Protein AF-A0A3S3NG67-F1 (afdb_monomer)

Sequence (173 aa):
MVKFAAGLSKESIVDVQGVVKVPLLPIKSTTQEEGETLVSVGQDIRLNNRVLDLRTPANQRIFDIESQVGIMFVQFLSSEGFAMIHTPKIIASLSEGGSAVFEVNYLGQLAYPAQSPQLHKQITICGGHRRVFEIGAVYRAEDSYTHRHLCEFTGLDVEMEIKEHYFEVKWKT

InterPro domains:
  IPR004364 Aminoacyl-tRNA synthetase, class II (D/K/N) [PF00152] (43-164)
  IPR004523 Aspartate-tRNA synthetase, type 2 [PTHR43450] (33-169)
  IPR012340 Nucleic acid-binding, OB-fold [G3DSA:2.40.50.140] (1-46)
  IPR045864 Class II Aminoacyl-tRNA synthetase/Biotinyl protein ligase (BPL) and lipoyl protein ligase (LPL) [G3DSA:3.30.930.10] (47-170)
  IPR045864 Class II Aminoacyl-tRNA synthetase/Biotinyl protein ligase (BPL) and lipoyl protein ligase (LPL) [SSF55681] (43-165)

Foldseek 3Di:
DVVVVVPDDPPDDDDDDDDDDDDPDDDDVDPDDDDDDDDDDDPVVCVVVVVVNCPDPVNVVVVVVVVVVVVVLCVVLVVVVAAEDDDDQKALDAPDPDFDWDWDCDVNHIITGAQDCVVVQVVVVVVVGFKYWYWDKHAHRPPDDDPPDDRIDIDTGIDGDDDPDPVVVVDPD

Radius of gyration: 24.42 Å; Cα contacts (8 Å, |Δi|>4): 159; chains: 1; bounding box: 47×48×68 Å

pLDDT: mean 90.21, std 10.95, range [42.41, 98.38]

Organism: NCBI:txid337451

Solvent-accessible surface area (backbone atoms only — not comparable to full-atom values): 11196 Å² total; per-residue (Å²): 107,71,71,56,66,74,63,58,62,86,92,64,88,79,92,82,89,85,81,93,75,86,68,96,61,87,65,61,92,46,102,55,68,86,80,76,93,67,89,85,77,59,67,69,62,40,62,77,41,39,80,64,49,48,70,39,70,68,47,47,50,52,52,53,52,55,51,48,53,54,51,51,53,54,52,54,41,48,76,72,65,34,42,80,56,86,74,83,52,70,32,82,63,86,90,64,90,92,64,59,72,55,81,40,83,54,91,90,37,74,28,25,61,34,63,58,66,61,68,59,49,52,51,43,39,77,71,69,44,56,33,38,32,37,75,44,80,27,38,45,47,62,97,55,96,49,101,85,52,63,53,63,46,78,42,82,45,75,48,66,73,70,90,86,49,76,55,67,79,79,41,90,124

Nearest PDB structures (foldseek):
  1asz-assembly1_B  TM=9.779E-01  e=8.725E-13  unclassified
  1b8a-assembly1_B  TM=9.559E-01  e=2.516E-10  Thermococcus kodakarensis KOD1
  3nen-assembly1_B  TM=9.530E-01  e=2.680E-10  Thermococcus kodakarensis
  6hcv-assembly1_B  TM=8.569E-01  e=7.933E-07  Plasmodium falciparum 3D7
  6l3y-assembly1_A  TM=7.972E-01  e=1.915E-06  Plasmodium falciparum 3D7

Mean predicted aligned error: 6.85 Å

Secondary structure (DSSP, 8-state):
-HHHHTTPPTT------------SS--TTSSSSPPP-PPP--HHHHHHTHHHHTTSHHHHHHHHHHHHHHHHHHHHHHHTTPEE----SEESS-SSTTS----EEETTEEEEE-S-SHHHHHHHHHTT-SEEEEEEEEE--S---STT--SEEEEEEEEE--SS-THHHHS--

Structure (mmCIF, N/CA/C/O backbone):
data_AF-A0A3S3NG67-F1
#
_entry.id   AF-A0A3S3NG67-F1
#
loop_
_atom_site.group_PDB
_atom_site.id
_atom_site.type_symbol
_atom_site.label_atom_id
_atom_site.label_alt_id
_atom_site.label_comp_id
_atom_site.label_asym_id
_atom_site.label_entity_id
_atom_site.label_seq_id
_atom_site.pdbx_PDB_ins_code
_atom_site.Cartn_x
_atom_site.Cartn_y
_atom_site.Cartn_z
_atom_site.occupancy
_atom_site.B_iso_or_equiv
_atom_site.auth_seq_id
_atom_site.auth_comp_id
_atom_site.auth_asym_id
_atom_site.auth_atom_id
_atom_site.pdbx_PDB_model_num
ATOM 1 N N . MET A 1 1 ? 13.871 3.401 -43.386 1.00 80.12 1 MET A N 1
ATOM 2 C CA . MET A 1 1 ? 13.008 2.771 -42.361 1.00 80.12 1 MET A CA 1
ATOM 3 C C . MET A 1 1 ? 13.791 1.844 -41.429 1.00 80.12 1 MET A C 1
ATOM 5 O O . MET A 1 1 ? 13.853 2.141 -40.248 1.00 80.12 1 MET A O 1
ATOM 9 N N . VAL A 1 2 ? 14.473 0.801 -41.924 1.00 89.81 2 VAL A N 1
ATOM 10 C CA . VAL A 1 2 ? 15.243 -0.142 -41.072 1.00 89.81 2 VAL A CA 1
ATOM 11 C C . VAL A 1 2 ? 16.314 0.550 -40.212 1.00 89.81 2 VAL A C 1
ATOM 13 O O . VAL A 1 2 ? 16.400 0.299 -39.016 1.00 89.81 2 VAL A O 1
ATOM 16 N N . LYS A 1 3 ? 17.067 1.501 -40.786 1.00 92.81 3 LYS A N 1
ATOM 17 C CA . LYS A 1 3 ? 18.071 2.297 -40.051 1.00 92.81 3 LYS A CA 1
ATOM 18 C C . LYS A 1 3 ? 17.473 3.150 -38.920 1.00 92.81 3 LYS A C 1
ATOM 20 O O . LYS A 1 3 ? 18.146 3.377 -37.927 1.00 92.81 3 LYS A O 1
ATOM 25 N N . PHE A 1 4 ? 16.227 3.611 -39.071 1.00 93.56 4 PHE A N 1
ATOM 26 C CA . PHE A 1 4 ? 15.524 4.363 -38.026 1.00 93.56 4 PHE A CA 1
ATOM 27 C C . PHE A 1 4 ? 15.127 3.437 -36.874 1.00 93.56 4 PHE A C 1
ATOM 29 O O . PHE A 1 4 ? 15.458 3.727 -35.733 1.00 93.56 4 PHE A O 1
ATOM 36 N N . ALA A 1 5 ? 14.513 2.288 -37.181 1.00 91.31 5 ALA A N 1
ATOM 37 C CA . ALA A 1 5 ? 14.126 1.306 -36.168 1.00 91.31 5 ALA A CA 1
ATOM 38 C C . ALA A 1 5 ? 15.334 0.798 -35.359 1.00 91.31 5 ALA A C 1
ATOM 40 O O . ALA A 1 5 ? 15.264 0.706 -34.139 1.00 91.31 5 ALA A O 1
ATOM 41 N N . ALA A 1 6 ? 16.467 0.543 -36.023 1.00 92.19 6 ALA A N 1
ATOM 42 C CA . ALA A 1 6 ? 17.709 0.140 -35.360 1.00 92.19 6 ALA A CA 1
ATOM 43 C C . ALA A 1 6 ? 18.355 1.253 -34.509 1.00 92.19 6 ALA A C 1
ATOM 45 O O . ALA A 1 6 ? 19.213 0.963 -33.680 1.00 92.19 6 ALA A O 1
ATOM 46 N N . GLY A 1 7 ? 17.977 2.516 -34.730 1.00 94.19 7 GLY A N 1
ATOM 47 C CA . GLY A 1 7 ? 18.490 3.680 -34.007 1.00 94.19 7 GLY A CA 1
ATOM 48 C C . GLY A 1 7 ? 17.598 4.152 -32.858 1.00 94.19 7 GLY A C 1
ATOM 49 O O . GLY A 1 7 ? 17.908 5.177 -32.256 1.00 94.19 7 GLY A O 1
ATOM 50 N N . LEU A 1 8 ? 16.495 3.454 -32.567 1.00 94.75 8 LEU A N 1
ATOM 51 C CA . LEU A 1 8 ? 15.625 3.794 -31.444 1.00 94.75 8 LEU A CA 1
ATOM 52 C C . LEU A 1 8 ? 16.382 3.625 -30.125 1.00 94.75 8 LEU A C 1
ATOM 54 O O . LEU A 1 8 ? 17.021 2.598 -29.881 1.00 94.75 8 LEU A O 1
ATOM 58 N N . SER A 1 9 ? 16.289 4.625 -29.250 1.00 95.88 9 SER A N 1
ATOM 59 C CA . SER A 1 9 ? 16.766 4.472 -27.881 1.00 95.88 9 SER A CA 1
ATOM 60 C C . SER A 1 9 ? 15.927 3.415 -27.163 1.00 95.88 9 SER A C 1
ATOM 62 O O . SER A 1 9 ? 14.706 3.337 -27.343 1.00 95.88 9 SER A O 1
ATOM 64 N N . LYS A 1 10 ? 16.590 2.604 -26.329 1.00 91.56 10 LYS A N 1
ATOM 65 C CA . LYS A 1 10 ? 15.913 1.654 -25.437 1.00 91.56 10 LYS A CA 1
ATOM 66 C C . LYS A 1 10 ? 14.879 2.398 -24.592 1.00 91.56 10 LYS A C 1
ATOM 68 O O . LYS A 1 10 ? 15.080 3.570 -24.282 1.00 91.56 10 LYS A O 1
ATOM 73 N N . GLU A 1 11 ? 13.800 1.709 -24.230 1.00 91.50 11 GLU A N 1
ATOM 74 C CA . GLU A 1 11 ? 12.671 2.261 -23.465 1.00 91.50 11 GLU A CA 1
ATOM 75 C C . GLU A 1 11 ? 11.794 3.293 -24.202 1.00 91.50 11 GLU A C 1
ATOM 77 O O . GLU A 1 11 ? 10.839 3.799 -23.608 1.00 91.50 11 GLU A O 1
ATOM 82 N N . SER A 1 12 ? 12.063 3.594 -25.481 1.00 95.00 12 SER A N 1
ATOM 83 C CA . SER A 1 12 ? 11.156 4.414 -26.295 1.00 95.00 12 SER A CA 1
ATOM 84 C C . SER A 1 12 ? 9.815 3.715 -26.496 1.00 95.00 12 SER A C 1
ATOM 86 O O . SER A 1 12 ? 9.763 2.554 -26.901 1.00 95.00 12 SER A O 1
ATOM 88 N N . ILE A 1 13 ? 8.727 4.449 -26.275 1.00 94.56 13 ILE A N 1
ATOM 89 C CA . ILE A 1 13 ? 7.376 3.999 -26.614 1.00 94.56 13 ILE A CA 1
ATOM 90 C C . ILE A 1 13 ? 7.152 4.282 -28.102 1.00 94.56 13 ILE A C 1
ATOM 92 O O . ILE A 1 13 ? 7.376 5.404 -28.557 1.00 94.56 13 ILE A O 1
ATOM 96 N N . VAL A 1 14 ? 6.751 3.262 -28.860 1.00 96.06 14 VAL A N 1
ATOM 97 C CA . VAL A 1 14 ? 6.554 3.351 -30.312 1.00 96.06 14 VAL A CA 1
ATOM 98 C C . VAL A 1 14 ? 5.240 2.706 -30.731 1.00 96.06 14 VAL A C 1
ATOM 100 O O . VAL A 1 14 ? 4.899 1.621 -30.262 1.00 96.06 14 VAL A O 1
ATOM 103 N N . ASP A 1 15 ? 4.550 3.344 -31.672 1.00 96.31 15 ASP A N 1
ATOM 104 C CA . ASP A 1 15 ? 3.399 2.755 -32.351 1.00 96.31 15 ASP A CA 1
ATOM 105 C C . ASP A 1 15 ? 3.881 1.902 -33.530 1.00 96.31 15 ASP A C 1
ATOM 107 O O . ASP A 1 15 ? 4.646 2.363 -34.384 1.00 96.31 15 ASP A O 1
ATOM 111 N N . VAL A 1 16 ? 3.446 0.640 -33.584 1.00 94.38 16 VAL A N 1
ATOM 112 C CA . VAL A 1 16 ? 3.869 -0.325 -34.609 1.00 94.38 16 VAL A CA 1
ATOM 113 C C . VAL A 1 16 ? 2.654 -0.878 -35.344 1.00 94.38 16 VAL A C 1
ATOM 115 O O . VAL A 1 16 ? 1.786 -1.507 -34.746 1.00 94.38 16 VAL A O 1
ATOM 118 N N . GLN A 1 17 ? 2.625 -0.704 -36.667 1.00 96.12 17 GLN A N 1
ATOM 119 C CA . GLN A 1 17 ? 1.658 -1.351 -37.555 1.00 96.12 17 GLN A CA 1
ATOM 120 C C . GLN A 1 17 ? 2.339 -2.497 -38.316 1.00 96.12 17 GLN A C 1
ATOM 122 O O . GLN A 1 17 ? 3.382 -2.304 -38.941 1.00 96.12 17 GLN A O 1
ATOM 127 N N . GLY A 1 18 ? 1.750 -3.695 -38.286 1.00 94.62 18 GLY A N 1
ATOM 128 C CA . GLY A 1 18 ? 2.317 -4.878 -38.934 1.00 94.62 18 GLY A CA 1
ATOM 129 C C . GLY A 1 18 ? 1.342 -6.053 -39.015 1.00 94.62 18 GLY A C 1
ATOM 130 O O . GLY A 1 18 ? 0.181 -5.939 -38.632 1.00 94.62 18 GLY A O 1
ATOM 131 N N . VAL A 1 19 ? 1.823 -7.191 -39.524 1.00 95.75 19 VAL A N 1
ATOM 132 C CA . VAL A 1 19 ? 1.049 -8.438 -39.655 1.00 95.75 19 VAL A CA 1
ATOM 133 C C . VAL A 1 19 ? 1.555 -9.459 -38.638 1.00 95.75 19 VAL A C 1
ATOM 135 O O . VAL A 1 19 ? 2.746 -9.769 -38.622 1.00 95.75 19 VAL A O 1
ATOM 138 N N . VAL A 1 20 ? 0.654 -10.014 -37.824 1.00 93.81 20 VAL A N 1
ATOM 139 C CA . VAL A 1 20 ? 0.975 -11.089 -36.872 1.00 93.81 20 VAL A CA 1
ATOM 140 C C . VAL A 1 20 ? 1.242 -12.389 -37.637 1.00 93.81 20 VAL A C 1
ATOM 142 O O . VAL A 1 20 ? 0.420 -12.815 -38.448 1.00 93.81 20 VAL A O 1
ATOM 145 N N . LYS A 1 21 ? 2.391 -13.028 -37.388 1.00 92.19 21 LYS A N 1
ATOM 146 C CA . LYS A 1 21 ? 2.768 -14.322 -37.979 1.00 92.19 21 LYS A CA 1
ATOM 147 C C . LYS A 1 21 ? 3.294 -15.270 -36.908 1.00 92.19 21 LYS A C 1
ATOM 149 O O . LYS A 1 21 ? 4.047 -14.852 -36.034 1.00 92.19 21 LYS A O 1
ATOM 154 N N . VAL A 1 22 ? 2.931 -16.546 -37.018 1.00 90.31 22 VAL A N 1
ATOM 155 C CA . VAL A 1 22 ? 3.460 -17.607 -36.153 1.00 90.31 22 VAL A CA 1
ATOM 156 C C . VAL A 1 22 ? 4.870 -17.970 -36.630 1.00 90.31 22 VAL A C 1
ATOM 158 O O . VAL A 1 22 ? 5.036 -18.289 -37.813 1.00 90.31 22 VAL A O 1
ATOM 161 N N . PRO A 1 23 ? 5.896 -17.893 -35.766 1.00 88.50 23 PRO A N 1
ATOM 162 C CA . PRO A 1 23 ? 7.245 -18.281 -36.142 1.00 88.50 23 PRO A CA 1
ATOM 163 C C . PRO A 1 23 ? 7.354 -19.808 -36.247 1.00 88.50 23 PRO A C 1
ATOM 165 O O . PRO A 1 23 ? 6.677 -20.545 -35.536 1.00 88.50 23 PRO A O 1
ATOM 168 N N . LEU A 1 24 ? 8.234 -20.290 -37.127 1.00 90.38 24 LEU A N 1
ATOM 169 C CA . LEU A 1 24 ? 8.494 -21.729 -37.285 1.00 90.38 24 LEU A CA 1
ATOM 170 C C . LEU A 1 24 ? 9.240 -22.332 -36.084 1.00 90.38 24 LEU A C 1
ATOM 172 O O . LEU A 1 24 ? 9.139 -23.529 -35.839 1.00 90.38 24 LEU A O 1
ATOM 176 N N . LEU A 1 25 ? 9.994 -21.507 -35.353 1.00 88.69 25 LEU A N 1
ATOM 177 C CA . LEU A 1 25 ? 10.736 -21.876 -34.150 1.00 88.69 25 LEU A CA 1
ATOM 178 C C . LEU A 1 25 ? 10.350 -20.928 -33.000 1.00 88.69 25 LEU A C 1
ATOM 180 O O . LEU A 1 25 ? 10.155 -19.736 -33.260 1.00 88.69 25 LEU A O 1
ATOM 184 N N . PRO A 1 26 ? 10.270 -21.406 -31.744 1.00 84.38 26 PRO A N 1
ATOM 185 C CA . PRO A 1 26 ? 10.028 -20.547 -30.585 1.00 84.38 26 PRO A CA 1
ATOM 186 C C . PRO A 1 26 ? 11.089 -19.446 -30.429 1.00 84.38 26 PRO A C 1
ATOM 188 O O . PRO A 1 26 ? 12.283 -19.683 -30.627 1.00 84.38 26 PRO A O 1
ATOM 191 N N . ILE A 1 27 ? 10.660 -18.239 -30.048 1.00 82.69 27 ILE A N 1
ATOM 192 C CA . ILE A 1 27 ? 11.549 -17.093 -29.808 1.00 82.69 27 ILE A CA 1
ATOM 193 C C . ILE A 1 27 ? 11.870 -17.010 -28.312 1.00 82.69 27 ILE A C 1
ATOM 195 O O . ILE A 1 27 ? 11.086 -16.477 -27.527 1.00 82.69 27 ILE A O 1
ATOM 199 N N . LYS A 1 28 ? 13.057 -17.493 -27.941 1.00 78.44 28 LYS A N 1
ATOM 200 C CA . LYS A 1 28 ? 13.509 -17.660 -26.547 1.00 78.44 28 LYS A CA 1
ATOM 201 C C . LYS A 1 28 ? 13.732 -16.368 -25.749 1.00 78.44 28 LYS A C 1
ATOM 203 O O . LYS A 1 28 ? 13.807 -16.410 -24.535 1.00 78.44 28 LYS A O 1
ATOM 208 N N . SER A 1 29 ? 13.875 -15.217 -26.409 1.00 75.56 29 SER A N 1
ATOM 209 C CA . SER A 1 29 ? 14.126 -13.922 -25.748 1.00 75.56 29 SER A CA 1
ATOM 210 C C . SER A 1 29 ? 12.852 -13.175 -25.336 1.00 75.56 29 SER A C 1
ATOM 212 O O . SER A 1 29 ? 12.917 -12.028 -24.894 1.00 75.56 29 SER A O 1
ATOM 214 N N . THR A 1 30 ? 11.687 -13.790 -25.536 1.00 76.94 30 THR A N 1
ATOM 215 C CA . THR A 1 30 ? 10.386 -13.224 -25.161 1.00 76.94 30 THR A CA 1
ATOM 216 C C . THR A 1 30 ? 9.876 -13.894 -23.888 1.00 76.94 30 THR A C 1
ATOM 218 O O . THR A 1 30 ? 10.576 -14.700 -23.295 1.00 76.94 30 THR A O 1
ATOM 221 N N . THR A 1 31 ? 8.669 -13.565 -23.429 1.00 70.25 31 THR A N 1
ATOM 222 C CA . THR A 1 31 ? 8.071 -14.049 -22.166 1.00 70.25 31 THR A CA 1
ATOM 223 C C . THR A 1 31 ? 7.903 -15.574 -22.050 1.00 70.25 31 THR A C 1
ATOM 225 O O . THR A 1 31 ? 7.297 -16.045 -21.089 1.00 70.25 31 THR A O 1
ATOM 228 N N . GLN A 1 32 ? 8.428 -16.349 -23.000 1.00 51.22 32 GLN A N 1
ATOM 229 C CA . GLN A 1 32 ? 8.512 -17.798 -22.951 1.00 51.22 32 GLN A CA 1
ATOM 230 C C . GLN A 1 32 ? 9.988 -18.226 -22.876 1.00 51.22 32 GLN A C 1
ATOM 232 O O . GLN A 1 32 ? 10.681 -18.192 -23.889 1.00 51.22 32 GLN A O 1
ATOM 237 N N . GLU A 1 33 ? 10.392 -18.662 -21.672 1.00 60.56 33 GLU A N 1
ATOM 238 C CA . GLU A 1 33 ? 11.600 -19.433 -21.283 1.00 60.56 33 GLU A CA 1
ATOM 239 C C . GLU A 1 33 ? 12.667 -18.748 -20.394 1.00 60.56 33 GLU A C 1
ATOM 241 O O . GLU A 1 33 ? 12.672 -17.536 -20.182 1.00 60.56 33 GLU A O 1
ATOM 246 N N . GLU A 1 34 ? 13.480 -19.614 -19.761 1.00 51.75 34 GLU A N 1
ATOM 247 C CA . GLU A 1 34 ? 14.347 -19.396 -18.591 1.00 51.75 34 GLU A CA 1
ATOM 248 C C . GLU A 1 34 ? 15.406 -18.302 -18.783 1.00 51.75 34 GLU A C 1
ATOM 250 O O . GLU A 1 34 ? 16.140 -18.266 -19.771 1.00 51.75 34 GLU A O 1
ATOM 255 N N . GLY A 1 35 ? 15.490 -17.411 -17.790 1.00 56.72 35 GLY A N 1
ATOM 256 C CA . GLY A 1 35 ? 16.359 -16.241 -17.816 1.00 56.72 35 GLY A CA 1
ATOM 257 C C . GLY A 1 35 ? 17.844 -16.578 -17.679 1.00 56.72 35 GLY A C 1
ATOM 258 O O . GLY A 1 35 ? 18.248 -17.364 -16.825 1.00 56.72 35 GLY A O 1
ATOM 259 N N . GLU A 1 36 ? 18.664 -15.913 -18.490 1.00 60.56 36 GLU A N 1
ATOM 260 C CA . GLU A 1 36 ? 20.113 -15.859 -18.307 1.00 60.56 36 GLU A CA 1
ATOM 261 C C . GLU A 1 36 ? 20.469 -15.127 -17.001 1.00 60.56 36 GLU A C 1
ATOM 263 O O . GLU A 1 36 ? 19.776 -14.201 -16.571 1.00 60.56 36 GLU A O 1
ATOM 268 N N . THR A 1 37 ? 21.584 -15.508 -16.373 1.00 58.00 37 THR A N 1
ATOM 269 C CA . THR A 1 37 ? 22.108 -14.806 -15.196 1.00 58.00 37 THR A CA 1
ATOM 270 C C . THR A 1 37 ? 22.557 -13.398 -15.587 1.00 58.00 37 THR A C 1
ATOM 272 O O . THR A 1 37 ? 23.619 -13.209 -16.180 1.00 58.00 37 THR A O 1
ATOM 275 N N . LEU A 1 38 ? 21.748 -12.399 -15.242 1.00 67.81 38 LEU A N 1
ATOM 276 C CA . LEU A 1 38 ? 22.050 -10.990 -15.474 1.00 67.81 38 LEU A CA 1
ATOM 277 C C . LEU A 1 38 ? 22.879 -10.392 -14.331 1.00 67.81 38 LEU A C 1
ATOM 279 O O . LEU A 1 38 ? 22.894 -10.888 -13.203 1.00 67.81 38 LEU A O 1
ATOM 283 N N . VAL A 1 39 ? 23.549 -9.277 -14.627 1.00 78.25 39 VAL A N 1
ATOM 284 C CA . VAL A 1 39 ? 24.220 -8.451 -13.616 1.00 78.25 39 VAL A CA 1
ATOM 285 C C . VAL A 1 39 ? 23.191 -7.987 -12.583 1.00 78.25 39 VAL A C 1
ATOM 287 O O . VAL A 1 39 ? 22.161 -7.412 -12.934 1.00 78.25 39 VAL A O 1
ATOM 290 N N . SER A 1 40 ? 23.483 -8.221 -11.304 1.00 85.00 40 SER A N 1
ATOM 291 C CA . SER A 1 40 ? 22.639 -7.762 -10.201 1.00 85.00 40 SER A CA 1
ATOM 292 C C . SER A 1 40 ? 22.880 -6.278 -9.913 1.00 85.00 40 SER A C 1
ATOM 294 O O . SER A 1 40 ? 24.024 -5.830 -9.838 1.00 85.00 40 SER A O 1
ATOM 296 N N . VAL A 1 41 ? 21.798 -5.518 -9.735 1.00 91.06 41 VAL A N 1
ATOM 297 C CA . VAL A 1 41 ? 21.831 -4.097 -9.360 1.00 91.06 41 VAL A CA 1
ATOM 298 C C . VAL A 1 41 ? 21.419 -3.965 -7.894 1.00 91.06 41 VAL A C 1
ATOM 300 O O . VAL A 1 41 ? 20.399 -4.521 -7.483 1.00 91.06 41 VAL A O 1
ATOM 303 N N . GLY A 1 42 ? 22.198 -3.217 -7.107 1.00 94.62 42 GLY A N 1
ATOM 304 C CA . GLY A 1 42 ? 21.932 -3.000 -5.681 1.00 94.62 42 GLY A CA 1
ATOM 305 C C . GLY A 1 42 ? 20.583 -2.322 -5.412 1.00 94.62 42 GLY A C 1
ATOM 306 O O . GLY A 1 42 ? 20.127 -1.491 -6.200 1.00 94.62 42 GLY A O 1
ATOM 307 N N . GLN A 1 43 ? 19.952 -2.664 -4.285 1.00 93.25 43 GLN A N 1
ATOM 308 C CA . GLN A 1 43 ? 18.604 -2.202 -3.933 1.00 93.25 43 GLN A CA 1
ATOM 309 C C . GLN A 1 43 ? 18.497 -0.673 -3.857 1.00 93.25 43 GLN A C 1
ATOM 311 O O . GLN A 1 43 ? 17.562 -0.118 -4.423 1.00 93.25 43 GLN A O 1
ATOM 316 N N . ASP A 1 44 ? 19.475 0.016 -3.268 1.00 95.50 44 ASP A N 1
ATOM 317 C CA . ASP A 1 44 ? 19.446 1.481 -3.144 1.00 95.50 44 ASP A CA 1
ATOM 318 C C . ASP A 1 44 ? 19.439 2.180 -4.508 1.00 95.50 44 ASP A C 1
ATOM 320 O O . ASP A 1 44 ? 18.690 3.128 -4.730 1.00 95.50 44 ASP A O 1
ATOM 324 N N . ILE A 1 45 ? 20.213 1.673 -5.475 1.00 96.62 45 ILE A N 1
ATOM 325 C CA . ILE A 1 45 ? 20.234 2.211 -6.844 1.00 96.62 45 ILE A CA 1
ATOM 326 C C . ILE A 1 45 ? 18.875 1.997 -7.517 1.00 96.62 45 ILE A C 1
ATOM 328 O O . ILE A 1 45 ? 18.384 2.887 -8.216 1.00 96.62 45 ILE A O 1
ATOM 332 N N . ARG A 1 46 ? 18.255 0.832 -7.289 1.00 96.44 46 ARG A N 1
ATOM 333 C CA . ARG A 1 46 ? 16.921 0.506 -7.809 1.00 96.44 46 ARG A CA 1
ATOM 334 C C . ARG A 1 46 ? 15.848 1.413 -7.207 1.00 96.44 46 ARG A C 1
ATOM 336 O O . ARG A 1 46 ? 15.009 1.907 -7.951 1.00 96.44 46 ARG A O 1
ATOM 343 N N . LEU A 1 47 ? 15.901 1.682 -5.901 1.00 96.44 47 LEU A N 1
ATOM 344 C CA . LEU A 1 47 ? 14.970 2.583 -5.213 1.00 96.44 47 LEU A CA 1
ATOM 345 C C . LEU A 1 47 ? 15.176 4.049 -5.624 1.00 96.44 47 LEU A C 1
ATOM 347 O O . LEU A 1 47 ? 14.200 4.739 -5.903 1.00 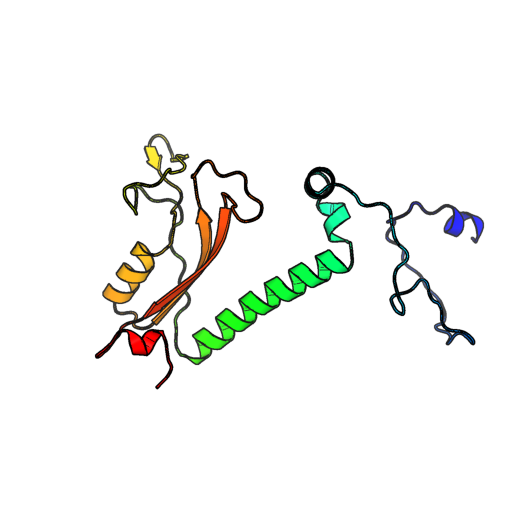96.44 47 LEU A O 1
ATOM 351 N N . ASN A 1 48 ? 16.420 4.503 -5.790 1.00 97.81 48 ASN A N 1
ATOM 352 C CA . ASN A 1 48 ? 16.719 5.842 -6.314 1.00 97.81 48 ASN A CA 1
ATOM 353 C C . ASN A 1 48 ? 16.219 6.040 -7.757 1.00 97.81 48 ASN A C 1
ATOM 355 O O . ASN A 1 48 ? 15.923 7.160 -8.164 1.00 97.81 48 ASN A O 1
ATOM 359 N N . ASN A 1 49 ? 16.094 4.956 -8.530 1.00 97.38 49 ASN A N 1
ATOM 360 C CA . ASN A 1 49 ? 15.594 4.958 -9.909 1.00 97.38 49 ASN A CA 1
ATOM 361 C C . ASN A 1 49 ? 14.283 4.167 -10.040 1.00 97.38 49 ASN A C 1
ATOM 363 O O . ASN A 1 49 ? 14.060 3.470 -11.038 1.00 97.38 49 ASN A O 1
ATOM 367 N N . ARG A 1 50 ? 13.404 4.268 -9.031 1.00 97.00 50 ARG A N 1
ATOM 368 C CA . ARG A 1 50 ? 12.231 3.391 -8.888 1.00 97.00 50 ARG A CA 1
ATOM 369 C C . ARG A 1 50 ? 11.329 3.362 -10.119 1.00 97.00 50 ARG A C 1
ATOM 371 O O . ARG A 1 50 ? 10.824 2.302 -10.462 1.00 97.00 50 ARG A O 1
ATOM 378 N N . VAL A 1 51 ? 11.176 4.482 -10.827 1.00 97.44 51 VAL A N 1
ATOM 379 C CA . VAL A 1 51 ? 10.358 4.568 -12.053 1.00 97.44 51 VAL A CA 1
ATOM 380 C C . VAL A 1 51 ? 10.801 3.562 -13.121 1.00 97.44 51 VAL A C 1
ATOM 382 O O . VAL A 1 51 ? 9.955 2.948 -13.768 1.00 97.44 51 VAL A O 1
ATOM 385 N N . LEU A 1 52 ? 12.111 3.377 -13.306 1.00 95.12 52 LEU A N 1
ATOM 386 C CA . LEU A 1 52 ? 12.645 2.407 -14.262 1.00 95.12 52 LEU A CA 1
ATOM 387 C C . LEU A 1 52 ? 12.553 0.984 -13.702 1.00 95.12 52 LEU A C 1
ATOM 389 O O . LEU A 1 52 ? 12.122 0.071 -14.400 1.00 95.12 52 LEU A O 1
ATOM 393 N N . ASP A 1 53 ? 12.906 0.805 -12.428 1.00 95.38 53 ASP A N 1
ATOM 394 C CA . ASP A 1 53 ? 12.871 -0.496 -11.755 1.00 95.38 53 ASP A CA 1
ATOM 395 C C . ASP A 1 53 ? 11.463 -1.121 -11.753 1.00 95.38 53 ASP A C 1
ATOM 397 O O . ASP A 1 53 ? 11.305 -2.329 -11.964 1.00 95.38 53 ASP A O 1
ATOM 401 N N . LEU A 1 54 ? 10.422 -0.299 -11.593 1.00 95.62 54 LEU A N 1
ATOM 402 C CA . LEU A 1 54 ? 9.024 -0.725 -11.637 1.00 95.62 54 LEU A CA 1
ATOM 403 C C . LEU A 1 54 ? 8.618 -1.352 -12.971 1.00 95.62 54 LEU A C 1
ATOM 405 O O . LEU A 1 54 ? 7.670 -2.127 -12.986 1.00 95.62 54 LEU A O 1
ATOM 409 N N . ARG A 1 55 ? 9.317 -1.079 -14.079 1.00 93.62 55 ARG A N 1
ATOM 410 C CA . ARG A 1 55 ? 8.998 -1.657 -15.398 1.00 93.62 55 ARG A CA 1
ATOM 411 C C . ARG A 1 55 ? 9.406 -3.120 -15.534 1.00 93.62 55 ARG A C 1
ATOM 413 O O . ARG A 1 55 ? 8.991 -3.786 -16.479 1.00 93.62 55 ARG A O 1
ATOM 420 N N . THR A 1 56 ? 10.226 -3.630 -14.615 1.00 91.38 56 THR A N 1
ATOM 421 C CA . THR A 1 56 ? 10.637 -5.036 -14.646 1.00 91.38 56 THR A CA 1
ATOM 422 C C . THR A 1 56 ? 9.425 -5.955 -14.439 1.00 91.38 56 THR A C 1
ATOM 424 O O . THR A 1 56 ? 8.577 -5.659 -13.590 1.00 91.38 56 THR A O 1
ATOM 427 N N . PRO A 1 57 ? 9.333 -7.097 -15.152 1.00 90.44 57 PRO A N 1
ATOM 428 C CA . PRO A 1 57 ? 8.196 -8.008 -15.018 1.00 90.44 57 PRO A CA 1
ATOM 429 C C . PRO A 1 57 ? 7.951 -8.461 -13.576 1.00 90.44 57 PRO A C 1
ATOM 431 O O . PRO A 1 57 ? 6.807 -8.531 -13.145 1.00 90.44 57 PRO A O 1
ATOM 434 N N . ALA A 1 58 ? 9.018 -8.711 -12.810 1.00 90.69 58 ALA A N 1
ATOM 435 C CA . ALA A 1 58 ? 8.908 -9.102 -11.408 1.00 90.69 58 ALA A CA 1
ATOM 436 C C . ALA A 1 58 ? 8.232 -8.016 -10.556 1.00 90.69 58 ALA A C 1
ATOM 438 O O . ALA A 1 58 ? 7.279 -8.318 -9.846 1.00 90.69 58 ALA A O 1
ATOM 439 N N . ASN A 1 59 ? 8.667 -6.753 -10.658 1.00 94.56 59 ASN A N 1
ATOM 440 C CA . ASN A 1 59 ? 8.048 -5.665 -9.898 1.00 94.56 59 ASN A CA 1
ATOM 441 C C . ASN A 1 59 ? 6.595 -5.423 -10.322 1.00 94.56 59 ASN A C 1
ATOM 443 O O . ASN A 1 59 ? 5.753 -5.266 -9.446 1.00 94.56 59 ASN A O 1
ATOM 447 N N . GLN A 1 60 ? 6.283 -5.454 -11.624 1.00 95.44 60 GLN A N 1
ATOM 448 C CA . GLN A 1 60 ? 4.896 -5.348 -12.101 1.00 95.44 60 GLN A CA 1
ATOM 449 C C . GLN A 1 60 ? 4.001 -6.399 -11.430 1.00 95.44 60 GLN A C 1
ATOM 451 O O . GLN A 1 60 ? 2.962 -6.063 -10.871 1.00 95.44 60 GLN A O 1
ATOM 456 N N . ARG A 1 61 ? 4.447 -7.664 -11.386 1.00 96.00 61 ARG A N 1
ATOM 457 C CA . ARG A 1 61 ? 3.675 -8.738 -10.742 1.00 96.00 61 ARG A CA 1
ATOM 458 C C . ARG A 1 61 ? 3.612 -8.628 -9.225 1.00 96.00 61 ARG A C 1
ATOM 460 O O . ARG A 1 61 ? 2.592 -8.997 -8.658 1.00 96.00 61 ARG A O 1
ATOM 467 N N . ILE A 1 62 ? 4.648 -8.109 -8.568 1.00 97.06 62 ILE A N 1
ATOM 468 C CA . ILE A 1 62 ? 4.608 -7.847 -7.122 1.00 97.06 62 ILE A CA 1
ATOM 469 C C . ILE A 1 62 ? 3.480 -6.859 -6.792 1.00 97.06 62 ILE A C 1
ATOM 471 O O . ILE A 1 62 ? 2.675 -7.151 -5.912 1.00 97.06 62 ILE A O 1
ATOM 475 N N . PHE A 1 63 ? 3.365 -5.750 -7.531 1.00 96.56 63 PHE A N 1
ATOM 476 C CA . PHE A 1 63 ? 2.284 -4.778 -7.317 1.00 96.56 63 PHE A CA 1
ATOM 477 C C . PHE A 1 63 ? 0.909 -5.302 -7.734 1.00 96.56 63 PHE A C 1
ATOM 479 O O . PHE A 1 63 ? -0.076 -5.006 -7.060 1.00 96.56 63 PHE A O 1
ATOM 486 N N . ASP A 1 64 ? 0.826 -6.111 -8.796 1.00 97.44 64 ASP A N 1
ATOM 487 C CA . ASP A 1 64 ? -0.426 -6.788 -9.153 1.00 97.44 64 ASP A CA 1
ATOM 488 C C . ASP A 1 64 ? -0.913 -7.668 -7.990 1.00 97.44 64 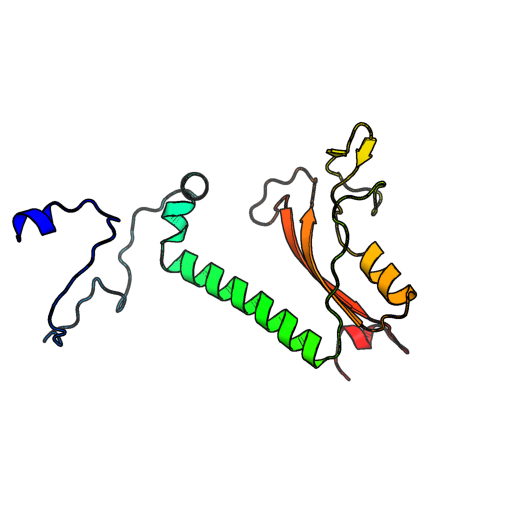ASP A C 1
ATOM 490 O O . ASP A 1 64 ? -2.082 -7.612 -7.613 1.00 97.44 64 ASP A O 1
ATOM 494 N N . ILE A 1 65 ? -0.013 -8.458 -7.391 1.00 98.31 65 ILE A N 1
ATOM 495 C CA . ILE A 1 65 ? -0.327 -9.314 -6.240 1.00 98.31 65 ILE A CA 1
ATOM 496 C C . ILE A 1 65 ? -0.739 -8.464 -5.037 1.00 98.31 65 ILE A C 1
ATOM 498 O O . ILE A 1 65 ? -1.775 -8.741 -4.439 1.00 98.31 65 ILE A O 1
ATOM 502 N N . GLU A 1 66 ? 0.023 -7.421 -4.699 1.00 97.81 66 GLU A N 1
ATOM 503 C CA . GLU A 1 66 ? -0.306 -6.494 -3.607 1.00 97.81 66 GLU A CA 1
ATOM 504 C C . GLU A 1 66 ? -1.713 -5.895 -3.777 1.00 97.81 66 GLU A C 1
ATOM 506 O O . GLU A 1 66 ? -2.519 -5.910 -2.844 1.00 97.81 66 GLU A O 1
ATOM 511 N N . SER A 1 67 ? -2.051 -5.452 -4.992 1.00 98.12 67 SER A N 1
ATOM 512 C CA . SER A 1 67 ? -3.383 -4.943 -5.326 1.00 98.12 67 SER A CA 1
ATOM 513 C C . SER A 1 67 ? -4.471 -5.998 -5.112 1.00 98.12 67 SER A C 1
ATOM 515 O O . SER A 1 67 ? -5.506 -5.704 -4.506 1.00 98.12 67 SER A O 1
ATOM 517 N N . GLN A 1 68 ? -4.235 -7.240 -5.549 1.00 98.31 68 GLN A N 1
ATOM 518 C CA . GLN A 1 68 ? -5.184 -8.335 -5.339 1.00 98.31 68 GLN A CA 1
ATOM 519 C C . GLN A 1 68 ? -5.378 -8.664 -3.856 1.00 98.31 68 GLN A C 1
ATOM 521 O O . GLN A 1 68 ? -6.510 -8.923 -3.456 1.00 98.31 68 GLN A O 1
ATOM 526 N N . VAL A 1 69 ? -4.332 -8.592 -3.024 1.00 98.25 69 VAL A N 1
ATOM 527 C CA . VAL A 1 69 ? -4.468 -8.774 -1.567 1.00 98.25 69 VAL A CA 1
ATOM 528 C C . VAL A 1 69 ? -5.438 -7.743 -0.985 1.00 98.25 69 VAL A C 1
ATOM 530 O O . VAL A 1 69 ? -6.359 -8.116 -0.256 1.00 98.25 69 VAL A O 1
ATOM 533 N N . GLY A 1 70 ? -5.287 -6.465 -1.347 1.00 97.88 70 GLY A N 1
ATOM 534 C CA . GLY A 1 70 ? -6.196 -5.403 -0.905 1.00 97.88 70 GLY A CA 1
ATOM 535 C C . GLY A 1 70 ? -7.641 -5.629 -1.362 1.00 97.88 70 GLY A C 1
ATOM 536 O O . GLY A 1 70 ? -8.569 -5.531 -0.560 1.00 97.88 70 GLY A O 1
ATOM 537 N N . ILE A 1 71 ? -7.842 -6.000 -2.631 1.00 98.38 71 ILE A N 1
ATOM 538 C CA . ILE A 1 71 ? -9.174 -6.297 -3.182 1.00 98.38 71 ILE A CA 1
ATOM 539 C C . ILE A 1 71 ? -9.822 -7.476 -2.447 1.00 98.38 71 ILE A C 1
ATOM 541 O O . ILE A 1 71 ? -10.979 -7.376 -2.038 1.00 98.38 71 ILE A O 1
ATOM 545 N N . MET A 1 72 ? -9.086 -8.571 -2.245 1.00 98.38 72 MET A N 1
ATOM 546 C CA . MET A 1 72 ? -9.590 -9.761 -1.554 1.00 98.38 72 MET A CA 1
ATOM 547 C C . MET A 1 72 ? -9.966 -9.459 -0.102 1.00 98.38 72 MET A C 1
ATOM 549 O O . MET A 1 72 ? -11.012 -9.911 0.362 1.00 98.38 72 MET A O 1
ATOM 553 N N . PHE A 1 73 ? -9.158 -8.656 0.598 1.00 98.31 73 PHE A N 1
ATOM 554 C CA . PHE A 1 73 ? -9.448 -8.212 1.961 1.00 98.31 73 PHE A CA 1
ATOM 555 C C . PHE A 1 73 ? -10.777 -7.446 2.034 1.00 98.31 73 PHE A C 1
ATOM 557 O O . PHE A 1 73 ? -11.647 -7.788 2.838 1.00 98.31 73 PHE A O 1
ATOM 564 N N . VAL A 1 74 ? -10.976 -6.468 1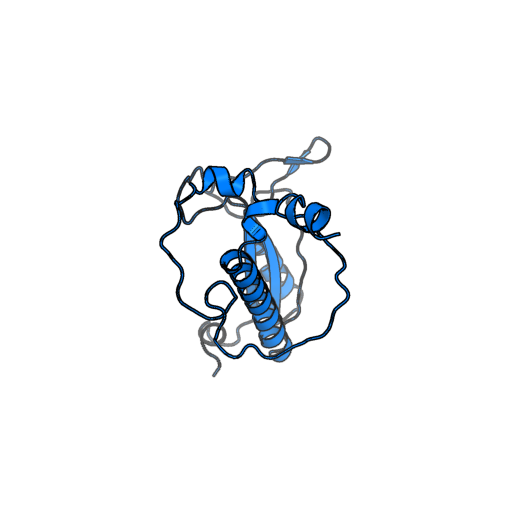.141 1.00 98.25 74 VAL A N 1
ATOM 565 C CA . VAL A 1 74 ? -12.225 -5.692 1.064 1.00 98.25 74 VAL A CA 1
ATOM 566 C C . VAL A 1 74 ? -13.412 -6.585 0.716 1.00 98.25 74 VAL A C 1
ATOM 568 O O . VAL A 1 74 ? -14.454 -6.489 1.363 1.00 98.25 74 VAL A O 1
ATOM 571 N N . GLN A 1 75 ? -13.280 -7.448 -0.295 1.00 98.12 75 GLN A N 1
ATOM 572 C CA . GLN A 1 75 ? -14.365 -8.321 -0.751 1.00 98.12 75 GLN A CA 1
ATOM 573 C C . GLN A 1 75 ? -14.832 -9.265 0.357 1.00 98.12 75 GLN A C 1
ATOM 575 O O . GLN A 1 75 ? -16.031 -9.342 0.631 1.00 98.12 75 GLN A O 1
ATOM 580 N N . PHE A 1 76 ? -13.889 -9.935 1.022 1.00 97.50 76 PHE A N 1
ATOM 581 C CA . PHE A 1 76 ? -14.184 -10.839 2.126 1.00 97.50 76 PHE A CA 1
ATOM 582 C C . PHE A 1 76 ? -14.906 -10.109 3.262 1.00 97.50 76 PHE A C 1
ATOM 584 O O . PHE A 1 76 ? -16.023 -10.481 3.616 1.00 97.50 76 PHE A O 1
ATOM 591 N N . LEU A 1 77 ? -14.334 -9.019 3.778 1.00 97.19 77 LEU A N 1
ATOM 592 C CA . LEU A 1 77 ? -14.915 -8.303 4.917 1.00 97.19 77 LEU A CA 1
ATOM 593 C C . LEU A 1 77 ? -16.265 -7.658 4.587 1.00 97.19 77 LEU A C 1
ATOM 595 O O . LEU A 1 77 ? -17.175 -7.688 5.416 1.00 97.19 77 LEU A O 1
ATOM 599 N N . SER A 1 78 ? -16.436 -7.153 3.363 1.00 96.88 78 SER A N 1
ATOM 600 C CA . SER A 1 78 ? -17.725 -6.624 2.903 1.00 96.88 78 SER A CA 1
ATOM 601 C C . SER A 1 78 ? -18.793 -7.721 2.861 1.00 96.88 78 SER A C 1
ATOM 603 O O . SER A 1 78 ? -19.922 -7.493 3.292 1.00 96.88 78 SER A O 1
ATOM 605 N N . SER A 1 79 ? -18.443 -8.931 2.401 1.00 96.88 79 SER A N 1
ATOM 606 C CA . SER A 1 79 ? -19.362 -10.082 2.408 1.00 96.88 79 SER A CA 1
ATOM 607 C C . SER A 1 79 ? -19.731 -10.564 3.816 1.00 96.88 79 SER A C 1
ATOM 609 O O . SER A 1 79 ? -20.824 -11.086 4.020 1.00 96.88 79 SER A O 1
ATOM 611 N N . GLU A 1 80 ? -18.867 -10.313 4.802 1.00 94.44 80 GLU A N 1
ATOM 612 C CA . GLU A 1 80 ? -19.105 -10.594 6.224 1.00 94.44 80 GLU A CA 1
ATOM 613 C C . GLU A 1 80 ? -19.819 -9.440 6.956 1.00 94.44 80 GLU A C 1
ATOM 615 O O . GLU A 1 80 ? -19.970 -9.458 8.181 1.00 94.44 80 GLU A O 1
ATOM 620 N N . GLY A 1 81 ? -20.265 -8.416 6.221 1.00 95.31 81 GLY A N 1
ATOM 621 C CA . GLY A 1 81 ? -21.018 -7.288 6.763 1.00 95.31 81 GLY A CA 1
ATOM 622 C C . GLY A 1 81 ? -20.180 -6.300 7.574 1.00 95.31 81 GLY A C 1
ATOM 623 O O . GLY A 1 81 ? -20.734 -5.580 8.408 1.00 95.31 81 GLY A O 1
ATOM 624 N N . PHE A 1 82 ? -18.861 -6.254 7.367 1.00 97.69 82 PHE A N 1
ATOM 625 C CA . PHE A 1 82 ? -18.038 -5.192 7.933 1.00 97.69 82 PHE A CA 1
ATOM 626 C C . PHE A 1 82 ? -18.207 -3.889 7.144 1.00 97.69 82 PHE A C 1
ATOM 628 O O . PHE A 1 82 ? -18.289 -3.890 5.916 1.00 97.69 82 PHE A O 1
ATOM 635 N N . ALA A 1 83 ? -18.191 -2.764 7.855 1.00 97.06 83 ALA A N 1
ATOM 636 C CA . ALA A 1 83 ? -18.175 -1.438 7.255 1.00 97.06 83 ALA A CA 1
ATOM 637 C C . ALA A 1 83 ? -16.736 -0.924 7.104 1.00 97.06 83 ALA A C 1
ATOM 639 O O . ALA A 1 83 ? -15.966 -0.928 8.065 1.00 97.06 83 ALA A O 1
ATOM 640 N N . MET A 1 84 ? -16.381 -0.441 5.913 1.00 97.88 84 MET A N 1
ATOM 641 C CA . MET A 1 84 ? -15.126 0.284 5.725 1.00 97.88 84 MET A CA 1
ATOM 642 C C . MET A 1 84 ? -15.216 1.651 6.405 1.00 97.88 84 MET A C 1
ATOM 644 O O . MET A 1 84 ? -16.204 2.366 6.228 1.00 97.88 84 MET A O 1
ATOM 648 N N . ILE A 1 85 ? -14.184 2.021 7.156 1.00 97.94 85 ILE A N 1
ATOM 649 C CA . ILE A 1 85 ? -14.075 3.326 7.810 1.00 97.94 85 ILE A CA 1
ATOM 650 C C . ILE A 1 85 ? -12.782 4.030 7.399 1.00 97.94 85 ILE A C 1
ATOM 652 O O . ILE A 1 85 ? -11.821 3.397 6.965 1.00 97.94 85 ILE A O 1
ATOM 656 N N . HIS A 1 86 ? -12.762 5.351 7.560 1.00 97.75 86 HIS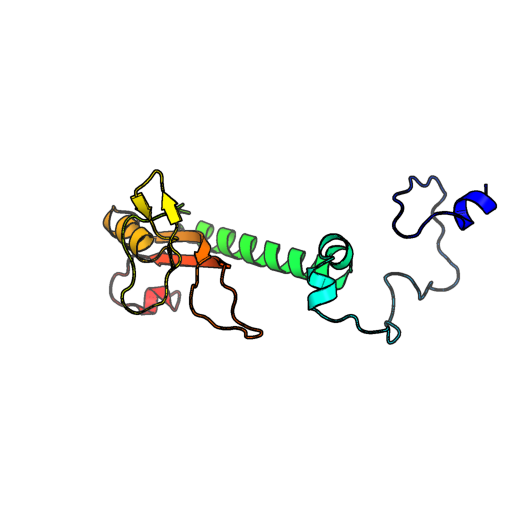 A N 1
ATOM 657 C CA . HIS A 1 86 ? -11.588 6.183 7.314 1.00 97.75 86 HIS A CA 1
ATOM 658 C C . HIS A 1 86 ? -11.337 7.057 8.533 1.00 97.75 86 HIS A C 1
ATOM 660 O O . HIS A 1 86 ? -12.166 7.903 8.875 1.00 97.75 86 HIS A O 1
ATOM 666 N N . THR A 1 87 ? -10.207 6.838 9.199 1.00 96.12 87 THR A N 1
ATOM 667 C CA . THR A 1 87 ? -9.891 7.515 10.458 1.00 96.12 87 THR A CA 1
ATOM 668 C C . THR A 1 87 ? -8.824 8.590 10.247 1.00 96.12 87 THR A C 1
ATOM 670 O O . THR A 1 87 ? -7.982 8.466 9.348 1.00 96.12 87 THR A O 1
ATOM 673 N N . PRO A 1 88 ? -8.844 9.682 11.034 1.00 95.25 88 PRO A N 1
ATOM 674 C CA . PRO A 1 88 ? -7.850 10.737 10.898 1.00 95.25 88 PRO A CA 1
ATOM 675 C C . PRO A 1 88 ? -6.451 10.198 11.216 1.00 95.25 88 PRO A C 1
ATOM 677 O O . PRO A 1 88 ? -6.250 9.466 12.185 1.00 95.25 88 PRO A O 1
ATOM 680 N N . LYS A 1 89 ? -5.471 10.584 10.393 1.00 94.81 89 LYS A N 1
ATOM 681 C CA . LYS A 1 89 ? -4.063 10.188 10.559 1.00 94.81 89 LYS A CA 1
ATOM 682 C C . LYS A 1 89 ? -3.224 11.212 11.301 1.00 94.81 89 LYS A C 1
ATOM 684 O O . LYS A 1 89 ? -2.117 10.885 11.690 1.00 94.81 89 LYS A O 1
ATOM 689 N N . ILE A 1 90 ? -3.747 12.413 11.523 1.00 93.81 90 ILE A N 1
ATOM 690 C CA . ILE A 1 90 ? -3.124 13.442 12.353 1.00 93.81 90 ILE A CA 1
ATOM 691 C C . ILE A 1 90 ? -3.932 13.525 13.644 1.00 93.81 90 ILE A C 1
ATOM 693 O O . ILE A 1 90 ? -5.128 13.814 13.605 1.00 93.81 90 ILE A O 1
ATOM 697 N N . ILE A 1 91 ? -3.283 13.253 14.772 1.00 92.81 91 ILE A N 1
ATOM 698 C CA . ILE A 1 91 ? -3.897 13.237 16.101 1.00 92.81 91 ILE A CA 1
ATOM 699 C C . ILE A 1 91 ? -3.230 14.262 17.018 1.00 92.81 91 ILE A C 1
ATOM 701 O O . ILE A 1 91 ? -2.038 14.543 16.905 1.00 92.81 91 ILE A O 1
ATOM 705 N N . ALA A 1 92 ? -4.019 14.840 17.925 1.00 90.88 92 ALA A N 1
ATOM 706 C CA . ALA A 1 92 ? -3.562 15.895 18.833 1.00 90.88 92 ALA A CA 1
ATOM 707 C C . ALA A 1 92 ? -2.699 15.372 19.995 1.00 90.88 92 ALA A C 1
ATOM 709 O O . ALA A 1 92 ? -1.998 16.139 20.646 1.00 90.88 92 ALA A O 1
ATOM 710 N N . SER A 1 93 ? -2.763 14.073 20.279 1.00 83.00 93 SER A N 1
ATOM 711 C CA . SER A 1 93 ? -2.048 13.440 21.383 1.00 83.00 93 SER A CA 1
ATOM 712 C C . SER A 1 93 ? -1.545 12.063 20.983 1.00 83.00 93 SER A C 1
ATOM 714 O O . SER A 1 93 ? -2.094 11.431 20.085 1.00 83.00 93 SER A O 1
ATOM 716 N N . LEU A 1 94 ? -0.543 11.571 21.704 1.00 77.75 94 LEU A N 1
ATOM 717 C CA . LEU A 1 94 ? -0.004 10.223 21.542 1.00 77.75 94 LEU A CA 1
ATOM 718 C C . LEU A 1 94 ? -1.089 9.182 21.855 1.00 77.75 94 LEU A C 1
ATOM 720 O O . LEU A 1 94 ? -1.688 9.224 22.929 1.00 77.75 94 LEU A O 1
ATOM 724 N N . SER A 1 95 ? -1.358 8.266 20.921 1.00 64.62 95 SER A N 1
ATOM 725 C CA . SER A 1 95 ? -2.374 7.217 21.091 1.00 64.62 95 SER A CA 1
ATOM 726 C C . SER A 1 95 ? -1.880 6.025 21.915 1.00 64.62 95 SER A C 1
ATOM 728 O O . SER A 1 95 ? -2.676 5.382 22.591 1.00 64.62 95 SER A O 1
ATOM 730 N N . GLU A 1 96 ? -0.578 5.730 21.873 1.00 63.72 96 GLU A N 1
ATOM 731 C CA . GLU A 1 96 ? 0.050 4.579 22.528 1.00 63.72 96 GLU A CA 1
ATOM 732 C C . GLU A 1 96 ? 1.322 5.055 23.254 1.00 63.72 96 GLU A C 1
ATOM 734 O O . GLU A 1 96 ? 2.243 5.596 22.645 1.00 63.72 96 GLU A O 1
ATOM 739 N N . GLY A 1 97 ? 1.362 4.927 24.584 1.00 59.75 97 GLY A N 1
ATOM 740 C CA . GLY A 1 97 ? 2.525 5.330 25.379 1.00 59.75 97 GLY A CA 1
ATOM 741 C C . GLY A 1 97 ? 3.698 4.359 25.208 1.00 59.75 97 GLY A C 1
ATOM 742 O O . GLY A 1 97 ? 3.500 3.148 25.222 1.00 59.75 97 GLY A O 1
ATOM 743 N N . GLY A 1 98 ? 4.924 4.884 25.106 1.00 65.25 98 GLY A N 1
ATOM 744 C CA . GLY A 1 98 ? 6.161 4.089 25.173 1.00 65.25 98 GLY A CA 1
ATOM 745 C C . GLY A 1 98 ? 6.888 3.833 23.848 1.00 65.25 98 GLY A C 1
ATOM 746 O O . GLY A 1 98 ? 7.951 3.218 23.880 1.00 65.25 98 GLY A O 1
ATOM 747 N N . SER A 1 99 ? 6.378 4.332 22.719 1.00 69.56 99 SER A N 1
ATOM 748 C CA . SER A 1 99 ? 7.026 4.209 21.402 1.00 69.56 99 SER A CA 1
ATOM 749 C C . SER A 1 99 ? 7.500 5.566 20.878 1.00 69.56 99 SER A C 1
ATOM 751 O O . SER A 1 99 ? 6.927 6.603 21.212 1.00 69.56 99 SER A O 1
ATOM 753 N N . ALA A 1 100 ? 8.546 5.565 20.049 1.00 83.38 100 ALA A N 1
ATOM 754 C CA . ALA A 1 100 ? 8.987 6.768 19.345 1.00 83.38 100 ALA A CA 1
ATOM 755 C C . ALA A 1 100 ? 7.891 7.243 18.379 1.00 83.38 100 ALA A C 1
ATOM 757 O O . ALA A 1 100 ? 7.241 6.421 17.733 1.00 83.38 100 ALA A O 1
ATOM 758 N N . VAL A 1 101 ? 7.687 8.557 18.269 1.00 86.25 101 VAL A N 1
ATOM 759 C CA . VAL A 1 101 ? 6.641 9.159 17.428 1.00 86.25 101 VAL A CA 1
ATOM 760 C C . VAL A 1 101 ? 7.205 10.216 16.492 1.00 86.25 101 VAL A C 1
ATOM 762 O O . VAL A 1 101 ? 8.174 10.899 16.816 1.00 86.25 101 VAL A O 1
ATOM 765 N N . PHE A 1 102 ? 6.570 10.365 15.331 1.00 91.81 102 PHE A N 1
ATOM 766 C CA . PHE A 1 102 ? 6.793 11.525 14.480 1.00 91.81 102 PHE A CA 1
ATOM 767 C C . PHE A 1 102 ? 6.034 12.728 15.024 1.00 91.81 102 PHE A C 1
ATOM 769 O O . PHE A 1 102 ? 4.925 12.597 15.539 1.00 91.81 102 PHE A O 1
ATOM 776 N N . GLU A 1 103 ? 6.613 13.906 14.839 1.00 93.38 103 GLU A N 1
ATOM 777 C CA . GLU A 1 103 ? 6.013 15.178 15.211 1.00 93.38 103 GLU A CA 1
ATOM 778 C C . GLU A 1 103 ? 5.806 16.030 13.964 1.00 93.38 103 GLU A C 1
ATOM 780 O O . GLU A 1 103 ? 6.700 16.158 13.124 1.00 93.38 103 GLU A O 1
ATOM 785 N N . VAL A 1 104 ? 4.623 16.626 13.839 1.00 93.75 104 VAL A N 1
ATOM 786 C CA . VAL A 1 104 ? 4.301 17.563 12.765 1.00 93.75 104 VAL A CA 1
ATOM 787 C C . VAL A 1 104 ? 3.835 18.888 13.353 1.00 93.75 104 VAL A C 1
ATOM 789 O O . VAL A 1 104 ? 3.031 18.936 14.285 1.00 93.75 104 VAL A O 1
ATOM 792 N N . ASN A 1 105 ? 4.334 19.989 12.789 1.00 95.31 105 ASN A N 1
ATOM 793 C CA . ASN A 1 105 ? 3.813 21.316 13.088 1.00 95.31 105 ASN A CA 1
ATOM 794 C C . ASN A 1 105 ? 2.494 21.506 12.332 1.00 95.31 105 ASN A C 1
ATOM 796 O O . ASN A 1 105 ? 2.476 21.743 11.123 1.00 95.31 105 ASN A O 1
ATOM 800 N N . TYR A 1 106 ? 1.392 21.397 13.059 1.00 95.00 106 TYR A N 1
ATOM 801 C CA . TYR A 1 106 ? 0.044 21.568 12.559 1.00 95.00 106 TYR A CA 1
ATOM 802 C C . TYR A 1 106 ? -0.474 22.958 12.932 1.00 95.00 106 TYR A C 1
ATOM 804 O O . TYR A 1 106 ? -1.066 23.170 13.989 1.00 95.00 106 TYR A O 1
ATOM 812 N N . LEU A 1 107 ? -0.224 23.930 12.049 1.00 94.94 107 LEU A N 1
ATOM 813 C CA . LEU A 1 107 ? -0.695 25.317 12.185 1.00 94.94 107 LEU A CA 1
ATOM 814 C C . LEU A 1 107 ? -0.238 26.006 13.488 1.00 94.94 107 LEU A C 1
ATOM 816 O O . LEU A 1 107 ? -0.993 26.749 14.112 1.00 94.94 107 LEU A O 1
ATOM 820 N N . GLY A 1 108 ? 1.007 25.766 13.901 1.00 94.31 108 GLY A N 1
ATOM 821 C CA . GLY A 1 108 ? 1.575 26.314 15.135 1.00 94.31 108 GLY A CA 1
ATOM 822 C C . GLY A 1 108 ? 1.274 25.482 16.383 1.00 94.31 108 GLY A C 1
ATOM 823 O O . GLY A 1 108 ? 1.699 25.860 17.472 1.00 94.31 108 GLY A O 1
ATOM 824 N N . GLN A 1 109 ? 0.573 24.356 16.237 1.00 94.00 109 GLN A N 1
ATOM 825 C CA . GLN A 1 109 ? 0.369 23.364 17.289 1.00 94.00 109 GLN A CA 1
ATOM 826 C C . GLN A 1 109 ? 1.110 22.076 16.950 1.00 94.00 109 GLN A C 1
ATOM 828 O O . GLN A 1 109 ? 1.358 21.768 15.786 1.00 94.00 109 GLN A O 1
ATOM 833 N N . LEU A 1 110 ? 1.471 21.317 17.977 1.00 94.19 110 LEU A N 1
ATOM 834 C CA . LEU A 1 110 ? 2.068 20.007 17.786 1.00 94.19 110 LEU A CA 1
ATOM 835 C C . LEU A 1 110 ? 0.964 18.992 17.490 1.00 94.19 110 LEU A C 1
ATOM 837 O O . LEU A 1 110 ? -0.052 18.953 18.184 1.00 94.19 110 LEU A O 1
ATOM 841 N N . ALA A 1 111 ? 1.168 18.179 16.464 1.00 94.69 111 ALA A N 1
ATOM 842 C CA . ALA A 1 111 ? 0.340 17.019 16.192 1.00 94.69 111 ALA A CA 1
ATOM 843 C C . ALA A 1 111 ? 1.222 15.839 15.790 1.00 94.69 111 ALA A C 1
ATOM 845 O O . ALA A 1 111 ? 2.414 15.990 15.516 1.00 94.69 111 ALA A O 1
ATOM 846 N N . TYR A 1 112 ? 0.622 14.657 15.758 1.00 93.56 112 TYR A N 1
ATOM 847 C CA . TYR A 1 112 ? 1.347 13.407 15.598 1.00 93.56 112 TYR A CA 1
ATOM 848 C C . TYR A 1 112 ? 0.674 12.556 14.521 1.00 93.56 112 TYR A C 1
ATOM 850 O O . TYR A 1 112 ? -0.554 12.427 14.531 1.00 93.56 112 TYR A O 1
ATOM 858 N N . PRO A 1 113 ? 1.430 11.964 13.585 1.00 93.44 113 PRO A N 1
ATOM 859 C CA . PRO A 1 113 ? 0.925 10.898 12.739 1.00 93.44 113 PRO A CA 1
ATOM 860 C C . PRO A 1 113 ? 0.522 9.676 13.579 1.00 93.44 113 PRO A C 1
ATOM 862 O O . PRO A 1 113 ? 1.273 9.232 14.448 1.00 93.44 113 PRO A O 1
ATOM 865 N N . ALA A 1 114 ? -0.669 9.130 13.339 1.00 91.56 114 ALA A N 1
ATOM 866 C CA . ALA A 1 114 ? -1.198 8.004 14.101 1.00 91.56 114 ALA A CA 1
ATOM 867 C C . ALA A 1 114 ? -0.407 6.711 13.824 1.00 91.56 114 ALA A C 1
ATOM 869 O O . ALA A 1 114 ? -0.276 6.282 12.677 1.00 91.56 114 ALA A O 1
ATOM 870 N N . GLN A 1 115 ? 0.075 6.054 14.883 1.00 90.19 115 GLN A N 1
ATOM 871 C CA . GLN A 1 115 ? 0.849 4.806 14.773 1.00 90.19 115 GLN A CA 1
ATOM 872 C C . GLN A 1 115 ? 0.006 3.566 14.475 1.00 90.19 115 GLN A C 1
ATOM 874 O O . GLN A 1 115 ? 0.532 2.509 14.1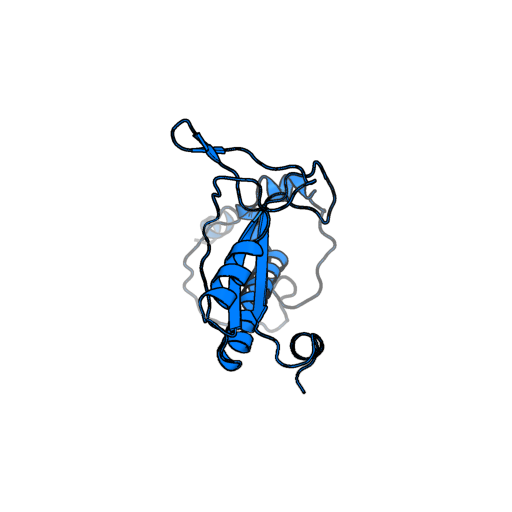35 1.00 90.19 115 GLN A O 1
ATOM 879 N N . SER A 1 116 ? -1.302 3.671 14.668 1.00 89.62 116 SER A N 1
ATOM 880 C CA . SER A 1 116 ? -2.297 2.671 14.314 1.00 89.62 116 SER A CA 1
ATOM 881 C C . SER A 1 116 ? -3.673 3.352 14.333 1.00 89.62 116 SER A C 1
ATOM 883 O O . SER A 1 116 ? -3.866 4.347 15.043 1.00 89.62 116 SER A O 1
ATOM 885 N N . PRO A 1 117 ? -4.673 2.844 13.596 1.00 93.38 117 PRO A N 1
ATOM 886 C CA . PRO A 1 117 ? -6.049 3.310 13.735 1.00 93.38 117 PRO A CA 1
ATOM 887 C C . PRO A 1 117 ? -6.760 2.703 14.962 1.00 93.38 117 PRO A C 1
ATOM 889 O O . PRO A 1 117 ? -7.977 2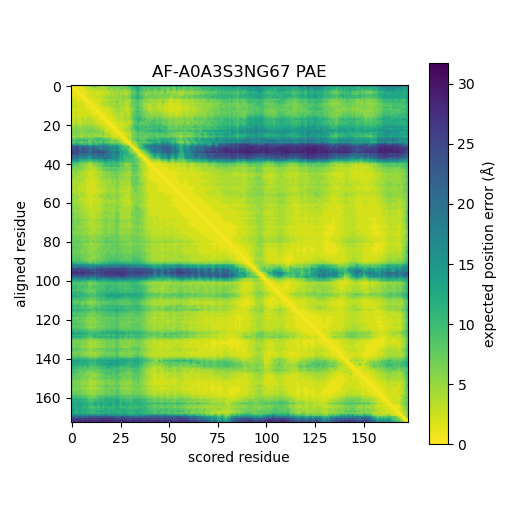.844 15.086 1.00 93.38 117 PRO A O 1
ATOM 892 N N . GLN A 1 118 ? -6.042 2.024 15.869 1.00 92.75 118 GLN A N 1
ATOM 893 C CA . GLN A 1 118 ? -6.628 1.160 16.900 1.00 92.75 118 GLN A CA 1
ATOM 894 C C . GLN A 1 118 ? -7.668 1.876 17.769 1.00 92.75 118 GLN A C 1
ATOM 896 O O . GLN A 1 118 ? -8.797 1.401 17.894 1.00 92.75 118 GLN A O 1
ATOM 901 N N . LEU A 1 119 ? -7.326 3.051 18.304 1.00 92.19 119 LEU A N 1
ATOM 902 C CA . LEU A 1 119 ? -8.240 3.829 19.142 1.00 92.19 119 LEU A CA 1
ATOM 903 C C . LEU A 1 119 ? -9.513 4.236 18.381 1.00 92.19 119 LEU A C 1
ATOM 905 O O . LEU A 1 119 ? -10.620 4.101 18.897 1.00 92.19 119 LEU A O 1
ATOM 909 N N . HIS A 1 120 ? -9.378 4.700 17.138 1.00 95.06 120 HIS A N 1
ATOM 910 C CA . HIS A 1 120 ? -10.518 5.150 16.338 1.00 95.06 120 HIS A CA 1
ATOM 911 C C . HIS A 1 120 ? -11.442 3.998 15.934 1.00 95.06 120 HIS A C 1
ATOM 913 O O . HIS A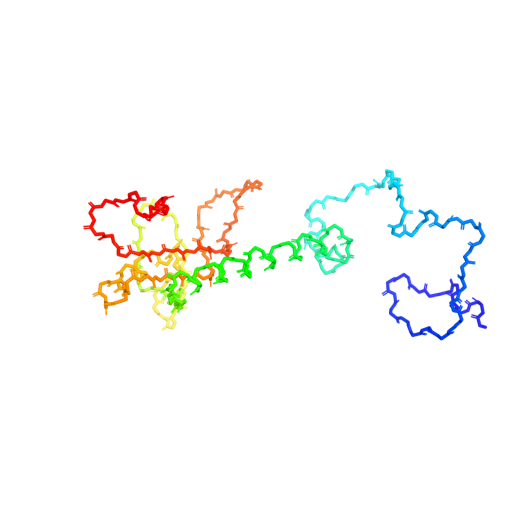 1 120 ? -12.663 4.166 15.951 1.00 95.06 120 HIS A O 1
ATOM 919 N N . LYS A 1 121 ? -10.893 2.816 15.630 1.00 95.25 121 LYS A N 1
ATOM 920 C CA . LYS A 1 121 ? -11.699 1.611 15.391 1.00 95.25 121 LYS A CA 1
ATOM 921 C C . LYS A 1 121 ? -12.546 1.265 16.612 1.00 95.25 121 LYS A C 1
ATOM 923 O O . LYS A 1 121 ? -13.751 1.078 16.478 1.00 95.25 121 LYS A O 1
ATOM 928 N N . GLN A 1 122 ? -11.944 1.264 17.801 1.00 94.88 122 GLN A N 1
ATOM 929 C CA . GLN A 1 122 ? -12.651 0.976 19.051 1.00 94.88 122 GLN A CA 1
ATOM 930 C C . GLN A 1 122 ? -13.713 2.030 19.376 1.00 94.88 122 GLN A C 1
ATOM 932 O O . GLN A 1 122 ? -14.831 1.672 19.736 1.00 94.88 122 GLN A O 1
ATOM 937 N N . ILE A 1 123 ? -13.416 3.320 19.174 1.00 95.62 123 ILE A N 1
ATOM 938 C CA . ILE A 1 123 ? -14.414 4.396 19.288 1.00 95.62 123 ILE A CA 1
ATOM 939 C C . ILE A 1 123 ? -15.584 4.146 18.335 1.00 95.62 123 ILE A C 1
ATOM 941 O O . ILE A 1 123 ? -16.735 4.329 18.718 1.00 95.62 123 ILE A O 1
ATOM 945 N N . THR A 1 124 ? -15.309 3.694 17.112 1.00 96.62 124 THR A N 1
ATOM 946 C CA . THR A 1 124 ? -16.351 3.412 16.120 1.00 96.62 124 THR A CA 1
ATOM 947 C C . THR A 1 124 ? -17.227 2.230 16.539 1.00 96.62 124 THR A C 1
ATOM 949 O O . THR A 1 124 ? -18.448 2.296 16.381 1.00 96.62 124 THR A O 1
ATOM 952 N N . ILE A 1 125 ? -16.634 1.192 17.142 1.00 96.88 125 ILE A N 1
ATOM 953 C CA . ILE A 1 125 ? -17.390 0.088 17.745 1.00 96.88 125 ILE A CA 1
ATOM 954 C C . ILE A 1 125 ? -18.282 0.591 18.888 1.00 96.88 125 ILE A C 1
ATOM 956 O O . ILE A 1 125 ? -19.490 0.358 18.886 1.00 96.88 125 ILE A O 1
ATOM 960 N N . CYS A 1 126 ? -17.721 1.368 19.820 1.00 96.44 126 CYS A N 1
ATOM 961 C CA . CYS A 1 126 ? -18.478 2.003 20.905 1.00 96.44 126 CYS A CA 1
ATOM 962 C C . CYS A 1 126 ? -19.580 2.949 20.393 1.00 96.44 126 CYS A C 1
ATOM 964 O O . CYS A 1 126 ? -20.604 3.118 21.049 1.00 96.44 126 CYS A O 1
ATOM 966 N N . GLY A 1 127 ? -19.387 3.545 19.214 1.00 96.25 127 GLY A N 1
ATOM 967 C CA . GLY A 1 127 ? -20.358 4.387 18.516 1.00 96.25 127 GLY A CA 1
ATOM 968 C C . GLY A 1 127 ? -21.527 3.624 17.884 1.00 96.25 127 GLY A C 1
ATOM 969 O O . GLY A 1 127 ? -22.398 4.249 17.283 1.00 96.25 127 GLY A O 1
ATOM 970 N N . GLY A 1 128 ? -21.571 2.295 18.013 1.00 94.50 128 GLY A N 1
ATOM 971 C CA . GLY A 1 128 ? -22.683 1.453 17.572 1.00 94.50 128 GLY A CA 1
ATOM 972 C C . GLY A 1 128 ? -22.434 0.686 16.274 1.00 94.50 128 GLY A C 1
ATOM 973 O O . GLY A 1 128 ? -23.301 -0.085 15.853 1.00 94.50 128 GLY A O 1
ATOM 974 N N . HIS A 1 129 ? -21.266 0.834 15.641 1.00 94.31 129 HIS A N 1
ATOM 975 C CA . HIS A 1 129 ? -20.876 -0.085 14.574 1.00 94.31 129 HIS A CA 1
ATOM 976 C C . HIS A 1 129 ? -20.473 -1.433 15.174 1.00 94.31 129 HIS A C 1
ATOM 978 O O . HIS A 1 129 ? -19.747 -1.497 16.154 1.00 94.31 129 HIS A O 1
ATOM 984 N N . ARG A 1 130 ? -20.904 -2.542 14.572 1.00 94.25 130 ARG A N 1
ATOM 985 C CA . ARG A 1 130 ? -20.577 -3.878 15.105 1.00 94.25 130 ARG A CA 1
ATOM 986 C C . ARG A 1 130 ? -19.304 -4.474 14.522 1.00 94.25 130 ARG A C 1
ATOM 988 O O . ARG A 1 130 ? -18.685 -5.328 15.139 1.00 94.25 130 ARG A O 1
ATOM 995 N N . ARG A 1 131 ? -18.956 -4.094 13.296 1.00 96.12 131 ARG A N 1
ATOM 996 C CA . ARG A 1 131 ? -17.878 -4.693 12.502 1.00 96.12 131 ARG A CA 1
ATOM 997 C C . ARG A 1 131 ? -17.313 -3.621 11.585 1.00 96.12 131 ARG A C 1
ATOM 999 O O . ARG A 1 131 ? -18.057 -3.086 10.762 1.00 96.12 131 ARG A O 1
ATOM 1006 N N . VAL A 1 132 ? -16.034 -3.297 11.732 1.00 98.00 132 VAL A N 1
ATOM 1007 C CA . VAL A 1 132 ? -15.369 -2.258 10.939 1.00 98.00 132 VAL A CA 1
ATOM 1008 C C . VAL A 1 132 ? -13.994 -2.699 10.462 1.00 98.00 132 VAL A C 1
ATOM 1010 O O . VAL A 1 132 ? -13.330 -3.511 11.106 1.00 98.00 132 VAL A O 1
ATOM 1013 N N . PHE A 1 133 ? -13.562 -2.155 9.332 1.00 98.06 133 PHE A N 1
ATOM 1014 C CA . PHE A 1 133 ? -12.199 -2.324 8.846 1.00 98.06 133 PHE A CA 1
ATOM 1015 C C . PHE A 1 133 ? -11.672 -1.050 8.201 1.00 98.06 133 PHE A C 1
ATOM 1017 O O . PHE A 1 133 ? -12.439 -0.190 7.768 1.00 98.06 133 PHE A O 1
ATOM 1024 N N . GLU A 1 134 ? -10.354 -0.948 8.110 1.00 98.25 134 GLU A N 1
ATOM 1025 C CA . GLU A 1 134 ? -9.669 0.166 7.477 1.00 98.25 134 GLU A CA 1
ATOM 1026 C C . GLU A 1 134 ? -8.451 -0.326 6.689 1.00 98.25 134 GLU A C 1
ATOM 1028 O O . GLU A 1 134 ? -7.732 -1.226 7.119 1.00 98.25 134 GLU A O 1
ATOM 1033 N N . ILE A 1 135 ? -8.228 0.294 5.530 1.00 98.06 135 ILE A N 1
ATOM 1034 C CA . ILE A 1 135 ? -6.976 0.218 4.779 1.00 98.06 135 ILE A CA 1
ATOM 1035 C C . ILE A 1 135 ? -6.412 1.631 4.745 1.00 98.06 135 ILE A C 1
ATOM 1037 O O . ILE A 1 135 ? -7.066 2.536 4.221 1.00 98.06 135 ILE A O 1
ATOM 1041 N N . GLY A 1 136 ? -5.226 1.847 5.305 1.00 96.44 136 GLY A N 1
ATOM 1042 C CA . GLY A 1 136 ? -4.665 3.193 5.373 1.00 96.44 136 GLY A CA 1
ATOM 1043 C C . GLY A 1 136 ? -3.223 3.243 5.849 1.00 96.44 136 GLY A C 1
ATOM 1044 O O . GLY A 1 136 ? -2.658 2.239 6.270 1.00 96.44 136 GLY A O 1
ATOM 1045 N N . ALA A 1 137 ? -2.632 4.434 5.773 1.00 96.00 137 ALA A N 1
ATOM 1046 C CA . ALA A 1 137 ? -1.260 4.658 6.205 1.00 96.00 137 ALA A CA 1
ATOM 1047 C C . ALA A 1 137 ? -1.103 4.472 7.722 1.00 96.00 137 ALA A C 1
ATOM 1049 O O . ALA A 1 137 ? -1.957 4.893 8.512 1.00 96.00 137 ALA A O 1
ATOM 1050 N N . VAL A 1 138 ? 0.015 3.854 8.091 1.00 94.94 138 VAL A N 1
ATOM 1051 C CA . VAL A 1 138 ? 0.470 3.592 9.453 1.00 94.94 138 VAL A CA 1
ATOM 1052 C C . VAL A 1 138 ? 1.912 4.069 9.581 1.00 94.94 138 VAL A C 1
ATOM 1054 O O . VAL A 1 138 ? 2.727 3.813 8.694 1.00 94.94 138 VAL A O 1
ATOM 1057 N N . TYR A 1 139 ? 2.224 4.735 10.694 1.00 93.94 139 TYR A N 1
ATOM 1058 C CA . TYR A 1 139 ? 3.528 5.352 10.921 1.00 93.94 139 TYR A CA 1
ATOM 1059 C C . TYR A 1 139 ? 4.271 4.723 12.103 1.00 93.94 139 TYR A C 1
ATOM 1061 O O . TYR A 1 139 ? 3.706 4.509 13.174 1.00 93.94 139 TYR A O 1
ATOM 1069 N N . ARG A 1 140 ? 5.562 4.454 11.921 1.00 91.75 140 ARG A N 1
ATOM 1070 C CA . ARG A 1 140 ? 6.470 3.901 12.934 1.00 91.75 140 ARG A CA 1
ATOM 1071 C C . ARG A 1 140 ? 7.729 4.754 12.975 1.00 91.75 140 ARG A C 1
ATOM 1073 O O . ARG A 1 140 ? 8.375 4.948 11.952 1.00 91.75 140 ARG A O 1
ATOM 1080 N N . ALA A 1 141 ? 8.021 5.329 14.135 1.00 90.50 141 ALA A N 1
ATOM 1081 C CA . ALA A 1 141 ? 9.118 6.284 14.313 1.00 90.50 141 ALA A CA 1
ATOM 1082 C C . ALA A 1 141 ? 10.323 5.667 15.036 1.00 90.50 141 ALA A C 1
ATOM 1084 O O . ALA A 1 141 ? 11.273 6.368 15.379 1.00 90.50 141 ALA A O 1
ATOM 1085 N N . GLU A 1 142 ? 10.294 4.360 15.286 1.00 87.25 142 GLU A N 1
ATOM 1086 C CA . GLU A 1 142 ? 11.422 3.622 15.825 1.00 87.25 142 GLU A CA 1
ATOM 1087 C C . GLU A 1 142 ? 12.612 3.686 14.858 1.00 87.25 142 GLU A C 1
ATOM 1089 O O . GLU A 1 142 ? 12.483 3.411 13.664 1.00 87.25 142 GLU A O 1
ATOM 1094 N N . ASP A 1 143 ? 13.792 4.008 15.388 1.00 88.88 143 ASP A N 1
ATOM 1095 C CA . ASP A 1 143 ? 15.030 4.108 14.614 1.00 88.88 143 ASP A CA 1
ATOM 1096 C C . ASP A 1 143 ? 15.553 2.702 14.256 1.00 88.88 143 ASP A C 1
ATOM 1098 O O . ASP A 1 143 ? 16.428 2.139 14.917 1.00 88.88 143 ASP A O 1
ATOM 1102 N N . SER A 1 144 ? 14.929 2.069 13.256 1.00 88.12 144 SER A N 1
ATOM 1103 C CA . SER A 1 144 ? 15.173 0.673 12.886 1.00 88.12 144 SER A CA 1
ATOM 1104 C C . SER A 1 144 ? 15.416 0.484 11.388 1.00 88.12 144 SER A C 1
ATOM 1106 O O . SER A 1 144 ? 14.489 0.392 10.587 1.00 88.12 144 SER A O 1
ATOM 1108 N N . TYR A 1 145 ? 16.686 0.325 11.013 1.00 87.88 145 TYR A N 1
ATOM 1109 C CA . TYR A 1 145 ? 17.123 0.108 9.628 1.00 87.88 145 TYR A CA 1
ATOM 1110 C C . TYR A 1 145 ? 17.281 -1.383 9.324 1.00 87.88 145 TYR A C 1
ATOM 1112 O O . TYR A 1 145 ? 18.392 -1.911 9.249 1.00 87.88 145 TYR A O 1
ATOM 1120 N N . THR A 1 146 ? 16.164 -2.094 9.183 1.00 92.81 146 THR A N 1
ATOM 1121 C CA . THR A 1 146 ? 16.177 -3.523 8.833 1.00 92.81 146 THR A CA 1
ATOM 1122 C C . THR A 1 146 ? 15.438 -3.784 7.527 1.00 92.81 146 THR A C 1
ATOM 1124 O O . THR A 1 146 ? 14.619 -2.989 7.084 1.00 92.81 146 THR A O 1
ATOM 1127 N N . HIS A 1 147 ? 15.656 -4.961 6.941 1.00 91.75 147 HIS A N 1
ATOM 1128 C CA . HIS A 1 147 ? 14.950 -5.411 5.737 1.00 91.75 147 HIS A CA 1
ATOM 1129 C C . HIS A 1 147 ? 13.441 -5.673 5.940 1.00 91.75 147 HIS A C 1
ATOM 1131 O O . HIS A 1 147 ? 12.775 -6.094 4.997 1.00 91.75 147 HIS A O 1
ATOM 1137 N N . ARG A 1 148 ? 12.904 -5.494 7.159 1.00 93.44 148 ARG A N 1
ATOM 1138 C CA . ARG A 1 148 ? 11.490 -5.742 7.504 1.00 93.44 148 ARG A CA 1
ATOM 1139 C C . ARG A 1 148 ? 10.771 -4.529 8.088 1.00 93.44 148 ARG A C 1
ATOM 1141 O O . ARG A 1 148 ? 9.579 -4.632 8.355 1.00 93.44 148 ARG A O 1
ATOM 1148 N N . HIS A 1 149 ? 11.471 -3.424 8.329 1.00 93.94 149 HIS A N 1
ATOM 1149 C CA . HIS A 1 149 ? 10.896 -2.249 8.976 1.00 93.94 149 HIS A CA 1
ATOM 1150 C C . HIS A 1 149 ? 10.838 -1.083 7.995 1.00 93.94 149 HIS A C 1
ATOM 1152 O O . HIS A 1 149 ? 11.808 -0.792 7.301 1.00 93.94 149 HIS A O 1
ATOM 1158 N N . LEU A 1 150 ? 9.677 -0.435 7.952 1.00 94.06 150 LEU A N 1
ATOM 1159 C CA . LEU A 1 150 ? 9.428 0.801 7.226 1.00 94.06 150 LEU A CA 1
ATOM 1160 C C . LEU A 1 150 ? 8.819 1.806 8.200 1.00 94.06 150 LEU A C 1
ATOM 1162 O O . LEU A 1 150 ? 8.027 1.426 9.063 1.00 94.06 150 LEU A O 1
ATOM 1166 N N . CYS A 1 151 ? 9.157 3.081 8.027 1.00 94.31 151 CYS A N 1
ATOM 1167 C CA . CYS A 1 151 ? 8.588 4.159 8.833 1.00 94.31 151 CYS A CA 1
ATOM 1168 C C . CYS A 1 151 ? 7.145 4.505 8.441 1.00 94.31 151 CYS A C 1
ATOM 1170 O O . CYS A 1 151 ? 6.399 5.062 9.243 1.00 94.31 151 CYS A O 1
ATOM 1172 N N . GLU A 1 152 ? 6.755 4.171 7.212 1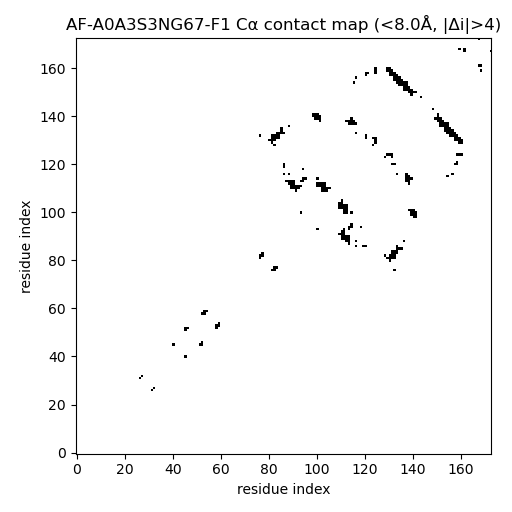.00 96.00 152 GLU A N 1
ATOM 1173 C CA . GLU A 1 152 ? 5.400 4.296 6.687 1.00 96.00 152 GLU A CA 1
ATOM 1174 C C . GLU A 1 152 ? 5.054 3.029 5.905 1.00 96.00 152 GLU A C 1
ATOM 1176 O O . GLU A 1 152 ? 5.848 2.551 5.090 1.00 96.00 152 GLU A O 1
ATOM 1181 N N . PHE A 1 153 ? 3.871 2.478 6.159 1.00 96.50 153 PHE A N 1
ATOM 1182 C CA . PHE A 1 153 ? 3.334 1.341 5.417 1.00 96.50 153 PHE A CA 1
ATOM 1183 C C . PHE A 1 153 ? 1.804 1.355 5.424 1.00 96.50 153 PHE A C 1
ATOM 1185 O O . PHE A 1 153 ? 1.170 2.073 6.198 1.00 96.50 153 PHE A O 1
ATOM 1192 N N . THR A 1 154 ? 1.201 0.540 4.561 1.00 97.56 154 THR A N 1
ATOM 1193 C CA . THR A 1 154 ? -0.254 0.366 4.502 1.00 97.56 154 THR A CA 1
ATOM 1194 C C . THR A 1 154 ? -0.693 -0.691 5.513 1.00 97.56 154 THR A C 1
ATOM 1196 O O . THR A 1 154 ? -0.348 -1.865 5.381 1.00 97.56 154 THR A O 1
ATOM 1199 N N . GLY A 1 155 ? -1.459 -0.281 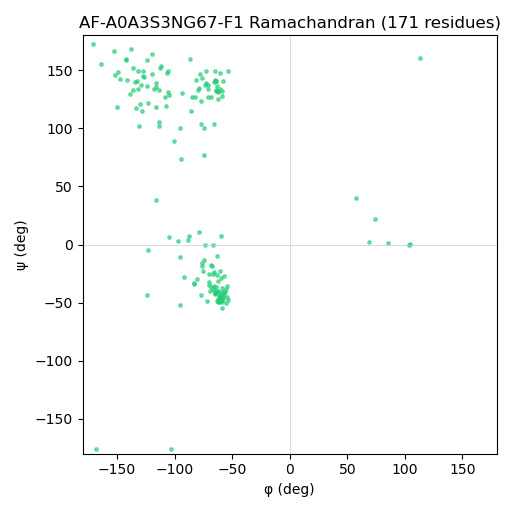6.520 1.00 97.00 155 GLY A N 1
ATOM 1200 C CA . GLY A 1 155 ? -2.125 -1.175 7.461 1.00 97.00 155 GLY A CA 1
ATOM 1201 C C . GLY A 1 155 ? -3.423 -1.739 6.884 1.00 97.00 155 GLY A C 1
ATOM 1202 O O . GLY A 1 155 ? -4.164 -1.030 6.200 1.00 97.00 155 GLY A O 1
ATOM 1203 N N . LEU A 1 156 ? -3.685 -3.014 7.176 1.00 97.75 156 LEU A N 1
ATOM 1204 C CA . LEU A 1 156 ? -4.971 -3.680 6.973 1.00 97.75 156 LEU A CA 1
ATOM 1205 C C . LEU A 1 156 ? -5.531 -4.014 8.352 1.00 97.75 156 LEU A C 1
ATOM 1207 O O . LEU A 1 156 ? -5.083 -4.951 9.012 1.00 97.75 156 LEU A O 1
ATOM 1211 N N . ASP A 1 157 ? -6.486 -3.215 8.798 1.00 97.38 157 ASP A N 1
ATOM 1212 C CA . ASP A 1 157 ? -6.950 -3.208 10.172 1.00 97.38 157 ASP A CA 1
ATOM 1213 C C . ASP A 1 157 ? -8.414 -3.629 10.263 1.00 97.38 157 ASP A C 1
ATOM 1215 O O . ASP A 1 157 ? -9.248 -3.199 9.472 1.00 97.38 157 ASP A O 1
ATOM 1219 N N . VAL A 1 158 ? -8.742 -4.438 11.269 1.00 96.81 158 VAL A N 1
ATOM 1220 C CA . VAL A 1 158 ? -10.104 -4.923 11.532 1.00 96.81 158 VAL A CA 1
ATOM 1221 C C . VAL A 1 158 ? -10.435 -4.724 13.006 1.00 96.81 158 VAL A C 1
ATOM 1223 O O . VAL A 1 158 ? -9.540 -4.767 13.850 1.00 96.81 158 VAL A O 1
ATOM 1226 N N . GLU A 1 159 ? -11.708 -4.490 13.312 1.00 96.50 159 GLU A N 1
ATOM 1227 C CA . GLU A 1 159 ? -12.259 -4.515 14.667 1.00 96.50 159 GLU A CA 1
ATOM 1228 C C . GLU A 1 159 ? -13.714 -5.012 14.616 1.00 96.50 159 GLU A C 1
ATOM 1230 O O . GLU A 1 159 ? -14.462 -4.691 13.686 1.00 96.50 159 GLU A O 1
ATOM 1235 N N . MET A 1 160 ? -14.138 -5.806 15.599 1.00 95.31 160 MET A N 1
ATOM 1236 C CA . MET A 1 160 ? -15.520 -6.277 15.689 1.00 95.31 160 MET A CA 1
ATOM 1237 C C . MET A 1 160 ? -15.973 -6.482 17.130 1.00 95.31 160 MET A C 1
ATOM 1239 O O . MET A 1 160 ? -15.195 -6.877 17.994 1.00 95.31 160 MET A O 1
ATOM 1243 N N . GLU A 1 161 ? -17.263 -6.258 17.353 1.00 93.44 161 GLU A N 1
ATOM 1244 C CA . GLU A 1 161 ? -17.976 -6.649 18.559 1.00 93.44 161 GLU A CA 1
ATOM 1245 C C . GLU A 1 161 ? -17.920 -8.175 18.727 1.00 93.44 161 GLU A C 1
ATOM 1247 O O . GLU A 1 161 ? -18.173 -8.933 17.784 1.00 93.44 161 GLU A O 1
ATOM 1252 N N . ILE A 1 162 ? -17.605 -8.609 19.945 1.00 92.81 162 ILE A N 1
ATOM 1253 C CA . ILE A 1 162 ? -17.642 -10.010 20.373 1.00 92.81 162 ILE A CA 1
ATOM 1254 C C . ILE A 1 162 ? -18.836 -10.217 21.298 1.00 92.81 162 ILE A C 1
ATOM 1256 O O . ILE A 1 162 ? -19.203 -9.305 22.040 1.00 92.81 162 ILE A O 1
ATOM 1260 N N . LYS A 1 163 ? -19.438 -11.407 21.274 1.00 89.88 163 LYS A N 1
ATOM 1261 C CA . LYS A 1 163 ? -20.586 -11.708 22.138 1.00 89.88 163 LYS A CA 1
ATOM 1262 C C . LYS A 1 163 ? -20.169 -12.410 23.418 1.00 89.88 163 LYS A C 1
ATOM 1264 O O . LYS A 1 163 ? -20.543 -11.983 24.505 1.00 89.88 163 LYS A O 1
ATOM 1269 N N . GLU A 1 164 ? -19.405 -13.484 23.282 1.00 91.38 164 GLU A N 1
ATOM 1270 C CA . GLU A 1 164 ? -19.076 -14.392 24.378 1.00 91.38 164 GLU A CA 1
ATOM 1271 C C . GLU A 1 164 ? -17.566 -14.541 24.543 1.00 91.38 164 GLU A C 1
ATOM 1273 O O . GLU A 1 164 ? -17.058 -14.518 25.665 1.00 91.38 164 GLU A O 1
ATOM 1278 N N . HIS A 1 165 ? -16.827 -14.689 23.439 1.00 92.88 165 HIS A N 1
ATOM 1279 C CA . HIS A 1 165 ? -15.402 -14.986 23.501 1.00 92.88 165 HIS A CA 1
ATOM 1280 C C . HIS A 1 165 ? -14.624 -14.458 22.291 1.00 92.88 165 HIS A C 1
ATOM 1282 O O . HIS A 1 165 ? -15.066 -14.526 21.148 1.00 92.88 165 HIS A O 1
ATOM 1288 N N . TYR A 1 166 ? -13.373 -14.038 22.506 1.00 90.00 166 TYR A N 1
ATOM 1289 C CA . TYR A 1 166 ? -12.512 -13.495 21.444 1.00 90.00 166 TYR A CA 1
ATOM 1290 C C . TYR A 1 166 ? -12.177 -14.502 20.320 1.00 90.00 166 TYR A C 1
ATOM 1292 O O . TYR A 1 166 ? -11.626 -14.124 19.286 1.00 90.00 166 TYR A O 1
ATOM 1300 N N . PHE A 1 167 ? -12.500 -15.790 20.498 1.00 90.12 167 PHE A N 1
ATOM 1301 C CA . PHE A 1 167 ? -12.337 -16.793 19.441 1.00 90.12 167 PHE A CA 1
ATOM 1302 C C . PHE A 1 167 ? -13.265 -16.551 18.254 1.00 90.12 167 PHE A C 1
ATOM 1304 O O . PHE A 1 167 ? -12.883 -16.925 17.153 1.00 90.12 167 PHE A O 1
ATOM 1311 N N . GLU A 1 168 ? -14.383 -15.849 18.449 1.00 86.56 168 GLU A N 1
ATOM 1312 C CA . GLU A 1 168 ? -15.273 -15.399 17.369 1.00 86.56 168 GLU A CA 1
ATOM 1313 C C . GLU A 1 168 ? -14.546 -14.528 16.331 1.00 86.56 168 GLU A C 1
ATOM 1315 O O . GLU A 1 168 ? -14.935 -14.482 15.168 1.00 86.56 168 GLU A O 1
ATOM 1320 N N . VAL A 1 169 ? -13.473 -13.845 16.746 1.00 84.00 169 VAL A N 1
ATOM 1321 C CA . VAL A 1 169 ? -12.625 -13.038 15.858 1.00 84.00 169 VAL A CA 1
ATOM 1322 C C . VAL A 1 169 ? -11.584 -13.905 15.143 1.00 84.00 169 VAL A C 1
ATOM 1324 O O . VAL A 1 169 ? -11.215 -13.623 14.008 1.00 84.00 169 VAL A O 1
ATOM 1327 N N . LYS A 1 170 ? -11.089 -14.965 15.801 1.00 74.44 170 LYS A N 1
ATOM 1328 C CA . LYS A 1 170 ? -10.034 -15.845 15.262 1.00 74.44 170 LYS A CA 1
ATOM 1329 C C . LYS A 1 170 ? -10.566 -16.920 14.319 1.00 74.44 170 LYS A C 1
ATOM 1331 O O . LYS A 1 170 ? -9.864 -17.306 13.390 1.00 74.44 170 LYS A O 1
ATOM 1336 N N . TRP A 1 171 ? -11.763 -17.428 14.583 1.00 63.78 171 TRP A N 1
ATOM 1337 C CA . TRP A 1 171 ? -12.348 -18.560 13.883 1.00 63.78 171 TRP A CA 1
ATOM 1338 C C . TRP A 1 171 ? -13.818 -18.278 13.628 1.00 63.78 171 TRP A C 1
ATOM 1340 O O . TRP A 1 171 ? -14.565 -17.930 14.541 1.00 63.78 171 TRP A O 1
ATOM 1350 N N . LYS A 1 172 ? -14.238 -18.464 12.381 1.00 52.94 172 LYS A N 1
ATOM 1351 C CA . LYS A 1 172 ? -15.652 -18.458 12.036 1.00 52.94 172 LYS A CA 1
ATOM 1352 C C . LYS A 1 172 ? -16.252 -19.780 12.534 1.00 52.94 172 LYS A C 1
ATOM 1354 O O . LYS A 1 172 ? -16.015 -20.816 11.917 1.00 52.94 172 LYS A O 1
ATOM 1359 N N . THR A 1 173 ? -16.927 -19.763 13.681 1.00 42.41 173 THR A N 1
ATOM 1360 C CA . THR A 1 173 ? -17.908 -20.801 14.057 1.00 42.41 173 THR A CA 1
ATOM 1361 C C . THR A 1 173 ? -19.183 -20.639 13.255 1.00 42.41 173 THR A C 1
ATOM 1363 O O . THR A 1 173 ? -19.620 -19.474 13.108 1.00 42.41 173 THR A O 1
#